Protein AF-A0A2E6ERU4-F1 (afdb_monomer_lite)

Foldseek 3Di:
DVVCLLVVLLVLLQVLLVVLQCCLVQDPDPDHDPPDDHCALVNNLVSLVSSLVSLVVSCVVCVLPLSSLLSSLVSLLSSLVSLVSSLVSNVVSVVCVRDDPVSSVSSLVSNQSSLVSSQVSLVSSVVVPDPSSVVSNVVSVVSNVVSVLVVCCVVDPVSVVVVVVVVVVVCVVVPD

Radius of gyration: 17.96 Å; chains: 1; bounding box: 42×41×50 Å

Sequence (176 aa):
MDRLRPAFFAAPGVLAAAVLLFGALKRIDPEPPQGVPAWGADSFTVVAWLGLAGLFVATALARRQPPALAAVALAAQLLLVSAGATLVLAVAAECQNYWDAFHFASLAWTFALAAVLALLVVRRAAALGSELAQQLKAPAVASLLVALLCWAWTWSSALQGLVSEIARTLYLATHG

pLDDT: mean 85.3, std 11.49, range [50.09, 97.06]

Structure (mmCIF, N/CA/C/O backbone):
data_AF-A0A2E6ERU4-F1
#
_entry.id   AF-A0A2E6ERU4-F1
#
loop_
_atom_site.group_PDB
_atom_site.id
_atom_site.type_symbol
_atom_site.label_atom_id
_atom_site.label_alt_id
_atom_site.label_comp_id
_atom_site.label_asym_id
_atom_site.label_entity_id
_atom_site.label_seq_id
_atom_site.pdbx_PDB_ins_code
_atom_site.Cartn_x
_atom_site.Cartn_y
_atom_site.Cartn_z
_atom_site.occupancy
_atom_site.B_iso_or_equiv
_atom_site.auth_seq_id
_atom_site.auth_comp_id
_atom_site.auth_asym_id
_atom_site.auth_atom_id
_atom_site.pdbx_PDB_model_num
ATOM 1 N N . MET A 1 1 ? -2.404 -9.306 28.098 1.00 54.19 1 MET A N 1
ATOM 2 C CA . MET A 1 1 ? -2.234 -9.696 26.676 1.00 54.19 1 MET A CA 1
ATOM 3 C C . MET A 1 1 ? -2.836 -8.687 25.687 1.00 54.19 1 MET A C 1
ATOM 5 O O . MET A 1 1 ? -2.475 -8.731 24.519 1.00 54.19 1 MET A O 1
ATOM 9 N N . ASP A 1 2 ? -3.670 -7.728 26.113 1.00 61.84 2 ASP A N 1
ATOM 10 C CA . ASP A 1 2 ? -4.369 -6.822 25.178 1.00 61.84 2 ASP A CA 1
ATOM 11 C C . ASP A 1 2 ? -3.500 -5.780 24.457 1.00 61.84 2 ASP A C 1
ATOM 13 O O . ASP A 1 2 ? -3.876 -5.319 23.383 1.00 61.84 2 ASP A O 1
ATOM 17 N N . ARG A 1 3 ? -2.307 -5.453 24.973 1.00 63.84 3 ARG A N 1
ATOM 18 C CA . ARG A 1 3 ? -1.408 -4.465 24.341 1.00 63.84 3 ARG A CA 1
ATOM 19 C C . ARG A 1 3 ? -0.778 -4.942 23.025 1.00 63.84 3 ARG A C 1
ATOM 21 O O . ARG A 1 3 ? -0.412 -4.110 22.207 1.00 63.84 3 ARG A O 1
ATOM 28 N N . LEU A 1 4 ? -0.673 -6.256 22.802 1.00 74.38 4 LEU A N 1
ATOM 29 C CA . LEU A 1 4 ? -0.040 -6.831 21.602 1.00 74.38 4 LEU A CA 1
ATOM 30 C C . LEU A 1 4 ? -1.032 -7.122 20.469 1.00 74.38 4 LEU A C 1
ATOM 32 O O . LEU A 1 4 ? -0.621 -7.339 19.331 1.00 74.38 4 LEU A O 1
ATOM 36 N N . ARG A 1 5 ? -2.341 -7.094 20.753 1.00 77.62 5 ARG A N 1
ATOM 37 C CA . ARG A 1 5 ? -3.389 -7.349 19.754 1.00 77.62 5 ARG A CA 1
ATOM 38 C C . ARG A 1 5 ? -3.269 -6.453 18.513 1.00 77.62 5 ARG A C 1
ATOM 40 O O . ARG A 1 5 ? -3.337 -6.998 17.418 1.00 77.62 5 ARG A O 1
ATOM 47 N N . PRO A 1 6 ? -3.032 -5.131 18.623 1.00 78.56 6 PRO A N 1
ATOM 48 C CA . PRO A 1 6 ? -2.872 -4.278 17.445 1.00 78.56 6 PRO A CA 1
ATOM 49 C C . PRO A 1 6 ? -1.681 -4.676 16.564 1.00 78.56 6 PRO A C 1
ATOM 51 O O . PRO A 1 6 ? -1.799 -4.678 15.342 1.00 78.56 6 PRO A O 1
ATOM 54 N N . ALA A 1 7 ? -0.560 -5.074 17.177 1.00 77.50 7 ALA A N 1
ATOM 55 C CA . ALA A 1 7 ? 0.631 -5.515 16.454 1.00 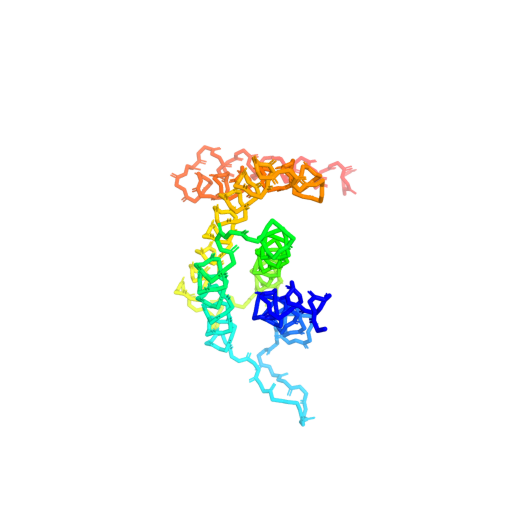77.50 7 ALA A CA 1
ATOM 56 C C . ALA A 1 7 ? 0.376 -6.815 15.676 1.00 77.50 7 ALA A C 1
ATOM 58 O O . ALA A 1 7 ? 0.802 -6.935 14.532 1.00 77.50 7 ALA A O 1
ATOM 59 N N . PHE A 1 8 ? -0.388 -7.749 16.253 1.00 87.75 8 PHE A N 1
ATOM 60 C CA . PHE A 1 8 ? -0.786 -8.981 15.569 1.00 87.75 8 PHE A CA 1
ATOM 61 C C . PHE A 1 8 ? -1.598 -8.706 14.293 1.00 87.75 8 PHE A C 1
ATOM 63 O O . PHE A 1 8 ? -1.355 -9.328 13.263 1.00 87.75 8 PHE A O 1
ATOM 70 N N . PHE A 1 9 ? -2.521 -7.739 14.329 1.00 85.62 9 PHE A N 1
ATOM 71 C CA . PHE A 1 9 ? -3.324 -7.372 13.156 1.00 85.62 9 PHE A CA 1
ATOM 72 C C . PHE A 1 9 ? -2.524 -6.626 12.079 1.00 85.62 9 PHE A C 1
ATOM 74 O O . PHE A 1 9 ? -2.820 -6.760 10.895 1.00 85.62 9 PHE A O 1
ATOM 81 N N . ALA A 1 10 ? -1.508 -5.857 12.471 1.00 89.69 10 ALA A N 1
ATOM 82 C CA . ALA A 1 10 ? -0.635 -5.146 11.540 1.00 89.69 10 ALA A CA 1
ATOM 83 C C . ALA A 1 10 ? 0.448 -6.043 10.915 1.00 89.69 10 ALA A C 1
ATOM 85 O O . ALA A 1 10 ? 0.935 -5.737 9.825 1.00 89.69 10 ALA A O 1
ATOM 86 N N . ALA A 1 11 ? 0.822 -7.139 11.585 1.00 91.62 11 ALA A N 1
ATOM 87 C CA . ALA A 1 11 ? 1.976 -7.960 11.228 1.00 91.62 11 ALA A CA 1
ATOM 88 C C . ALA A 1 11 ? 2.014 -8.408 9.755 1.00 91.62 11 ALA A C 1
ATOM 90 O O . ALA A 1 11 ? 3.068 -8.236 9.148 1.00 91.62 11 ALA A O 1
ATOM 91 N N . PRO A 1 12 ? 0.923 -8.900 9.130 1.00 90.19 12 PRO A N 1
ATOM 92 C CA . PRO A 1 12 ? 0.977 -9.337 7.734 1.00 90.19 12 PRO A CA 1
ATOM 93 C C . PRO A 1 12 ? 1.376 -8.213 6.773 1.00 90.19 12 PRO A C 1
ATOM 95 O O . PRO A 1 12 ? 2.246 -8.403 5.926 1.00 90.19 12 PRO A O 1
ATOM 98 N N . GLY A 1 13 ? 0.785 -7.024 6.937 1.00 90.25 13 GLY A N 1
ATOM 99 C CA . GLY A 1 13 ? 1.089 -5.874 6.088 1.00 90.25 13 GLY A CA 1
ATOM 100 C C . GLY A 1 13 ? 2.476 -5.301 6.353 1.00 90.25 13 GLY A C 1
ATOM 101 O O . GLY A 1 13 ? 3.181 -4.977 5.406 1.00 90.25 13 GLY A O 1
ATOM 102 N N . VAL A 1 14 ? 2.902 -5.232 7.619 1.00 94.31 14 VAL A N 1
ATOM 103 C CA . VAL A 1 14 ? 4.246 -4.749 7.983 1.00 94.31 14 VAL A CA 1
ATOM 104 C C . VAL A 1 14 ? 5.331 -5.693 7.466 1.00 94.31 14 VAL A C 1
ATOM 106 O O . VAL A 1 14 ? 6.315 -5.229 6.899 1.00 94.31 14 VAL A O 1
ATOM 109 N N . LEU A 1 15 ? 5.153 -7.007 7.627 1.00 95.62 15 LEU A N 1
ATOM 110 C CA . LEU A 1 15 ? 6.101 -8.003 7.129 1.00 95.62 15 LEU A CA 1
ATOM 111 C C . LEU A 1 15 ? 6.175 -7.967 5.604 1.00 95.62 15 LEU A C 1
ATOM 113 O O . LEU A 1 15 ? 7.272 -7.886 5.063 1.00 95.62 15 LEU A O 1
ATOM 117 N N . ALA A 1 16 ? 5.033 -7.944 4.912 1.00 94.50 16 ALA A N 1
ATOM 118 C CA . ALA A 1 16 ? 5.018 -7.816 3.458 1.00 94.50 16 ALA A CA 1
ATOM 119 C C . ALA A 1 16 ? 5.689 -6.514 2.995 1.00 94.50 16 ALA A C 1
ATOM 121 O O . ALA A 1 16 ? 6.532 -6.547 2.105 1.00 94.50 16 ALA A O 1
ATOM 122 N N . ALA A 1 17 ? 5.395 -5.382 3.641 1.00 94.69 17 ALA A N 1
ATOM 123 C CA . ALA A 1 17 ? 6.019 -4.098 3.336 1.00 94.69 17 ALA A CA 1
ATOM 124 C C . ALA A 1 17 ? 7.543 -4.125 3.527 1.00 94.69 17 ALA A C 1
ATOM 126 O O . ALA A 1 17 ? 8.279 -3.633 2.670 1.00 94.69 17 ALA A O 1
ATOM 127 N N . ALA A 1 18 ? 8.018 -4.704 4.633 1.00 93.56 18 ALA A N 1
ATOM 128 C CA . ALA A 1 18 ? 9.440 -4.829 4.929 1.00 93.56 18 ALA A CA 1
ATOM 129 C C . ALA A 1 18 ? 10.144 -5.735 3.915 1.00 93.56 18 ALA A C 1
ATOM 131 O O . ALA A 1 18 ? 11.226 -5.403 3.443 1.00 93.56 18 ALA A O 1
ATOM 132 N N . VAL A 1 19 ? 9.514 -6.850 3.554 1.00 91.88 19 VAL A N 1
ATOM 133 C CA . VAL A 1 19 ? 10.039 -7.811 2.586 1.00 91.88 19 VAL A CA 1
ATOM 134 C C . VAL A 1 19 ? 10.099 -7.213 1.179 1.00 91.88 19 VAL A C 1
ATOM 136 O O . VAL A 1 19 ? 11.132 -7.335 0.529 1.00 91.88 19 VAL A O 1
ATOM 139 N N . LEU A 1 20 ? 9.047 -6.517 0.734 1.00 90.69 20 LEU A N 1
ATOM 140 C CA . LEU A 1 20 ? 9.036 -5.804 -0.548 1.00 90.69 20 LEU A CA 1
ATOM 141 C C . LEU A 1 20 ? 10.155 -4.767 -0.611 1.00 90.69 20 LEU A C 1
ATOM 143 O O . LEU A 1 20 ? 10.955 -4.781 -1.540 1.00 90.69 20 LEU A O 1
ATOM 147 N N . LEU A 1 21 ? 10.249 -3.905 0.404 1.00 89.50 21 LEU A N 1
ATOM 148 C CA . LEU A 1 21 ? 11.256 -2.850 0.434 1.00 89.50 21 LEU A CA 1
ATOM 149 C C . LEU A 1 21 ? 12.673 -3.425 0.526 1.00 89.50 21 LEU A C 1
ATOM 151 O O . LEU A 1 21 ? 13.569 -2.960 -0.169 1.00 89.50 21 LEU A O 1
ATOM 155 N N . PHE A 1 22 ? 12.881 -4.454 1.349 1.00 87.00 22 PHE A N 1
ATOM 156 C CA . PHE A 1 22 ? 14.167 -5.138 1.443 1.00 87.00 22 PHE A CA 1
ATOM 157 C C . PHE A 1 22 ? 14.554 -5.779 0.112 1.00 87.00 22 PHE A C 1
ATOM 159 O O . PHE A 1 22 ? 15.678 -5.581 -0.341 1.00 87.00 22 PHE A O 1
ATOM 166 N N . GLY A 1 23 ? 13.634 -6.506 -0.525 1.00 82.38 23 GLY A N 1
ATOM 167 C CA . GLY A 1 23 ? 13.858 -7.101 -1.838 1.00 82.38 23 GLY A CA 1
ATOM 168 C C . GLY A 1 23 ? 14.207 -6.035 -2.875 1.00 82.38 23 GLY A C 1
ATOM 169 O O . GLY A 1 23 ? 15.221 -6.165 -3.550 1.00 82.38 23 GLY A O 1
ATOM 170 N N . ALA A 1 24 ? 13.447 -4.939 -2.920 1.00 82.69 24 ALA A N 1
ATOM 171 C CA . ALA A 1 24 ? 13.658 -3.845 -3.862 1.00 82.69 24 ALA A CA 1
ATOM 172 C C . ALA A 1 24 ? 15.000 -3.125 -3.647 1.00 82.69 24 ALA A C 1
ATOM 174 O O . ALA A 1 24 ? 15.678 -2.774 -4.605 1.00 82.69 24 ALA A O 1
ATOM 175 N N . LEU A 1 25 ? 15.411 -2.927 -2.391 1.00 81.81 25 LEU A N 1
ATOM 176 C CA . LEU A 1 25 ? 16.692 -2.297 -2.057 1.00 81.81 25 LEU A CA 1
ATOM 177 C C . LEU A 1 25 ? 17.888 -3.223 -2.277 1.00 81.81 25 LEU A C 1
ATOM 179 O O . LEU A 1 25 ? 18.998 -2.744 -2.502 1.00 81.81 25 LEU A O 1
ATOM 183 N N . LYS A 1 26 ? 17.706 -4.536 -2.111 1.00 72.88 26 LYS A N 1
ATOM 184 C CA . LYS A 1 26 ? 18.812 -5.493 -2.177 1.00 72.88 26 LYS A CA 1
ATOM 185 C C . LYS A 1 26 ? 19.016 -6.073 -3.557 1.00 72.88 26 LYS A C 1
ATOM 187 O O . LYS A 1 26 ? 20.163 -6.382 -3.865 1.00 72.88 26 LYS A O 1
ATOM 192 N N . ARG A 1 27 ? 17.954 -6.274 -4.336 1.00 63.81 27 ARG A N 1
ATOM 193 C CA . ARG A 1 27 ? 18.011 -6.933 -5.641 1.00 63.81 27 ARG A CA 1
ATOM 194 C C . ARG A 1 27 ? 16.853 -6.545 -6.528 1.00 63.81 27 ARG A C 1
ATOM 196 O O . ARG A 1 27 ? 15.789 -7.157 -6.505 1.00 63.81 27 ARG A O 1
ATOM 203 N N . ILE A 1 28 ? 17.163 -5.609 -7.397 1.00 58.91 28 ILE A N 1
ATOM 204 C CA . ILE A 1 28 ? 16.543 -5.495 -8.704 1.00 58.91 28 ILE A CA 1
ATOM 205 C C . ILE A 1 28 ? 17.699 -5.636 -9.704 1.00 58.91 28 ILE A C 1
ATOM 207 O O . ILE A 1 28 ? 18.027 -4.725 -10.445 1.00 58.91 28 ILE A O 1
ATOM 211 N N . ASP A 1 29 ? 18.410 -6.760 -9.603 1.00 50.09 29 ASP A N 1
ATOM 212 C CA . ASP A 1 29 ? 19.524 -7.117 -10.481 1.00 50.09 29 ASP A CA 1
ATOM 213 C C . ASP A 1 29 ? 19.214 -8.484 -11.106 1.00 50.09 29 ASP A C 1
ATOM 215 O O . ASP A 1 29 ? 18.782 -9.389 -10.378 1.00 50.09 29 ASP A O 1
ATOM 219 N N . PRO A 1 30 ? 19.438 -8.667 -12.420 1.00 52.62 30 PRO A N 1
ATOM 220 C CA . PRO A 1 30 ? 19.224 -9.943 -13.099 1.00 52.62 30 PRO A CA 1
ATOM 221 C C . PRO A 1 30 ? 20.216 -11.027 -12.645 1.00 52.62 30 PRO A C 1
ATOM 223 O O . PRO A 1 30 ? 19.881 -12.210 -12.698 1.00 52.62 30 PRO A O 1
ATOM 226 N N . GLU A 1 31 ? 21.394 -10.644 -12.131 1.00 56.28 31 GLU A N 1
ATOM 227 C CA . GLU A 1 31 ? 22.371 -11.571 -11.554 1.00 56.28 31 GLU A CA 1
ATOM 228 C C . GLU A 1 31 ? 22.604 -11.321 -10.056 1.00 56.28 31 GLU A C 1
ATOM 230 O O . GLU A 1 31 ? 23.342 -10.424 -9.645 1.00 56.28 31 GLU A O 1
ATOM 235 N N . PRO A 1 32 ? 21.986 -12.133 -9.192 1.00 54.56 32 PRO A N 1
ATOM 236 C CA . PRO A 1 32 ? 22.201 -12.038 -7.766 1.00 54.56 32 PRO A CA 1
ATOM 237 C C . PRO A 1 32 ? 23.652 -12.413 -7.370 1.00 54.56 32 PRO A C 1
ATOM 239 O O . PRO A 1 32 ? 24.076 -13.515 -7.710 1.00 54.56 32 PRO A O 1
ATOM 242 N N . PRO A 1 33 ? 24.394 -11.619 -6.552 1.00 57.94 33 PRO A N 1
ATOM 243 C CA . PRO A 1 33 ? 25.634 -12.087 -5.916 1.00 57.94 33 PRO A CA 1
ATOM 244 C C . PRO A 1 33 ? 25.515 -13.492 -5.286 1.00 57.94 33 PRO A C 1
ATOM 246 O O . PRO A 1 33 ? 24.492 -13.841 -4.683 1.00 57.94 33 PRO A O 1
ATOM 249 N N . GLN A 1 34 ? 26.559 -14.313 -5.417 1.00 55.00 34 GLN A N 1
ATOM 250 C CA . GLN A 1 34 ? 26.539 -15.707 -4.963 1.00 55.00 34 GLN A CA 1
ATOM 251 C C . GLN A 1 34 ? 26.102 -15.828 -3.489 1.00 55.00 34 GLN A C 1
ATOM 253 O O . GLN A 1 34 ? 26.629 -15.148 -2.612 1.00 55.00 34 GLN A O 1
ATOM 258 N N . GLY A 1 35 ? 25.126 -16.704 -3.219 1.00 57.41 35 GLY A N 1
ATOM 259 C CA . GLY A 1 35 ? 24.700 -17.067 -1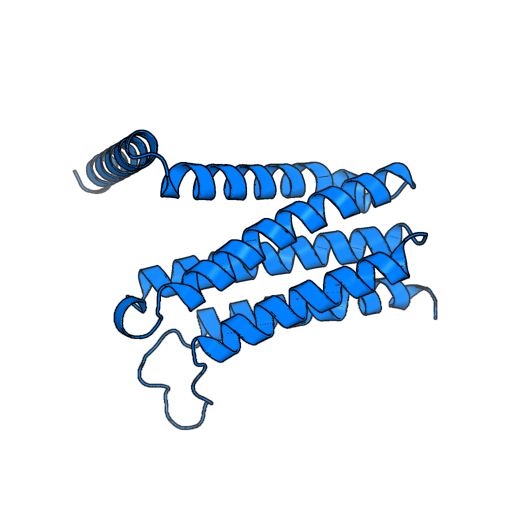.859 1.00 57.41 35 GLY A CA 1
ATOM 260 C C . GLY A 1 35 ? 23.471 -16.343 -1.300 1.00 57.41 35 GLY A C 1
ATOM 261 O O . GLY A 1 35 ? 22.977 -16.739 -0.248 1.00 57.41 35 GLY A O 1
ATOM 262 N N . VAL A 1 36 ? 22.918 -15.341 -1.987 1.00 55.69 36 VAL A N 1
ATOM 263 C CA . VAL A 1 36 ? 21.600 -14.783 -1.625 1.00 55.69 36 VAL A CA 1
ATOM 264 C C . VAL A 1 36 ? 20.564 -15.318 -2.632 1.00 55.69 36 VAL A C 1
ATOM 266 O O . VAL A 1 36 ? 20.889 -15.445 -3.818 1.00 55.69 36 VAL A O 1
ATOM 269 N N . PRO A 1 37 ? 19.331 -15.657 -2.220 1.00 57.31 37 PRO A N 1
ATOM 270 C CA . PRO A 1 37 ? 18.297 -16.126 -3.142 1.00 57.31 37 PRO A CA 1
ATOM 271 C C . PRO A 1 37 ? 17.925 -15.045 -4.168 1.00 57.31 37 PRO A C 1
ATOM 273 O O . PRO A 1 37 ? 17.806 -13.862 -3.831 1.00 57.31 37 PRO A O 1
ATOM 276 N N . ALA A 1 38 ? 17.774 -15.442 -5.432 1.00 63.03 38 ALA A N 1
ATOM 277 C CA . ALA A 1 38 ? 17.242 -14.583 -6.486 1.00 63.03 38 ALA A CA 1
ATOM 278 C C . ALA A 1 38 ? 15.784 -14.238 -6.151 1.00 63.03 38 ALA A C 1
ATOM 280 O O . ALA A 1 38 ? 14.958 -15.137 -5.995 1.00 63.03 38 ALA A O 1
ATOM 281 N N . TRP A 1 39 ? 15.464 -12.953 -6.000 1.00 69.94 39 TRP A N 1
ATOM 282 C CA . TRP A 1 39 ? 14.078 -12.516 -5.851 1.00 69.94 39 TRP A CA 1
ATOM 283 C C . TRP A 1 39 ? 13.500 -12.270 -7.240 1.00 69.94 39 TRP A C 1
ATOM 285 O O . TRP A 1 39 ? 13.833 -11.281 -7.883 1.00 69.94 39 TRP A O 1
ATOM 295 N N . GLY A 1 40 ? 12.666 -13.197 -7.712 1.00 75.00 40 GLY A N 1
ATOM 296 C CA . GLY A 1 40 ? 11.932 -13.030 -8.964 1.00 75.00 40 GLY A CA 1
ATOM 297 C C . GLY A 1 40 ? 10.764 -12.051 -8.821 1.00 75.00 40 GLY A C 1
ATOM 298 O O . GLY A 1 40 ? 10.263 -11.824 -7.716 1.00 75.00 40 GLY A O 1
ATOM 299 N N . ALA A 1 41 ? 10.299 -11.517 -9.951 1.00 81.44 41 ALA A N 1
ATOM 300 C CA . ALA A 1 41 ? 9.120 -10.651 -10.035 1.00 81.44 41 ALA A CA 1
ATOM 301 C C . ALA A 1 41 ? 7.868 -11.292 -9.397 1.00 81.44 41 ALA A C 1
ATOM 303 O O . ALA A 1 41 ? 7.100 -10.625 -8.691 1.00 81.44 41 ALA A O 1
ATOM 304 N N . ASP A 1 42 ? 7.722 -12.611 -9.559 1.00 87.38 42 ASP A N 1
ATOM 305 C CA . ASP A 1 42 ? 6.686 -13.424 -8.919 1.00 87.38 42 ASP A CA 1
ATOM 306 C C . ASP A 1 42 ? 6.724 -13.320 -7.391 1.00 87.38 42 ASP A C 1
ATOM 308 O O . ASP A 1 42 ? 5.685 -13.141 -6.757 1.00 87.38 42 ASP A O 1
ATOM 312 N N . SER A 1 43 ? 7.911 -13.369 -6.777 1.00 88.69 43 SER A N 1
ATOM 313 C CA . SER A 1 43 ? 8.060 -13.290 -5.319 1.00 88.69 43 SER A CA 1
ATOM 314 C C . SER A 1 43 ? 7.548 -11.958 -4.777 1.00 88.69 43 SER A C 1
ATOM 316 O O . SER A 1 43 ? 6.839 -11.936 -3.771 1.00 88.69 43 SER A O 1
ATOM 318 N N . PHE A 1 44 ? 7.848 -10.848 -5.459 1.00 89.12 44 PHE A N 1
ATOM 319 C CA . PHE A 1 44 ? 7.325 -9.530 -5.087 1.00 89.12 44 PHE A CA 1
ATOM 320 C C . PHE A 1 44 ? 5.804 -9.481 -5.209 1.00 89.12 44 PHE A C 1
ATOM 322 O O . PHE A 1 44 ? 5.121 -9.042 -4.285 1.00 89.12 44 PHE A O 1
ATOM 329 N N . THR A 1 45 ? 5.269 -9.990 -6.316 1.00 90.62 45 THR A N 1
ATOM 330 C CA . THR A 1 45 ? 3.825 -10.050 -6.563 1.00 90.62 45 THR A CA 1
ATOM 331 C C . THR A 1 45 ? 3.107 -10.883 -5.501 1.00 90.62 45 THR A C 1
ATOM 333 O O . THR A 1 45 ? 2.148 -10.414 -4.887 1.00 90.62 45 THR A O 1
ATOM 336 N N . VAL A 1 46 ? 3.598 -12.087 -5.209 1.00 94.00 46 VAL A N 1
ATOM 337 C CA . VAL A 1 46 ? 3.018 -12.976 -4.197 1.00 94.00 46 VAL A CA 1
ATOM 338 C C . VAL A 1 46 ? 3.056 -12.328 -2.814 1.00 94.00 46 VAL A C 1
ATOM 340 O O . VAL A 1 46 ? 2.034 -12.301 -2.128 1.00 94.00 46 VAL A O 1
ATOM 343 N N . VAL A 1 47 ? 4.191 -11.755 -2.403 1.00 94.69 47 VAL A N 1
ATOM 344 C CA . VAL A 1 47 ? 4.312 -11.080 -1.099 1.00 94.69 47 VAL A CA 1
ATOM 345 C C . VAL A 1 47 ? 3.361 -9.885 -0.999 1.00 94.69 47 VAL A C 1
ATOM 347 O O . VAL A 1 47 ? 2.698 -9.721 0.028 1.00 94.69 47 VAL A O 1
ATOM 350 N N . ALA A 1 48 ? 3.255 -9.079 -2.057 1.00 94.88 48 ALA A N 1
ATOM 351 C CA . ALA A 1 48 ? 2.356 -7.932 -2.122 1.00 94.88 48 ALA A CA 1
ATOM 352 C C . ALA A 1 48 ? 0.888 -8.342 -1.910 1.00 94.88 48 ALA A C 1
ATOM 354 O O . ALA A 1 48 ? 0.215 -7.812 -1.018 1.00 94.88 48 ALA A O 1
ATOM 355 N N . TRP A 1 49 ? 0.411 -9.344 -2.656 1.00 96.88 49 TRP A N 1
ATOM 356 C CA . TRP A 1 49 ? -0.964 -9.837 -2.537 1.00 96.88 49 TRP A CA 1
ATOM 357 C C . TRP A 1 49 ? -1.236 -10.559 -1.220 1.00 96.88 49 TRP A C 1
ATOM 359 O O . TRP A 1 49 ? -2.310 -10.375 -0.648 1.00 96.88 49 TRP A O 1
ATOM 369 N N . LEU A 1 50 ? -0.282 -11.334 -0.692 1.00 96.94 50 LEU A N 1
ATOM 370 C CA . LEU A 1 50 ? -0.418 -11.963 0.625 1.00 96.94 50 LEU A CA 1
ATOM 371 C C . LEU A 1 50 ? -0.504 -10.917 1.740 1.00 96.94 50 LEU A C 1
ATOM 373 O O . LEU A 1 50 ? -1.345 -11.040 2.633 1.00 96.94 50 LEU A O 1
ATOM 377 N N . GLY A 1 51 ? 0.315 -9.864 1.669 1.00 96.12 51 GLY A N 1
ATOM 378 C CA . GLY A 1 51 ? 0.239 -8.725 2.580 1.00 96.12 51 GLY A CA 1
ATOM 379 C C . GLY A 1 51 ? -1.132 -8.057 2.533 1.00 96.12 51 GLY A C 1
ATOM 380 O O . GLY A 1 51 ? -1.761 -7.844 3.572 1.00 96.12 51 GLY A O 1
ATOM 381 N N . LEU A 1 52 ? -1.632 -7.791 1.325 1.00 96.50 52 LEU A N 1
ATOM 382 C CA . LEU A 1 52 ? -2.933 -7.168 1.114 1.00 96.50 52 LEU A CA 1
ATOM 383 C C . LEU A 1 52 ? -4.087 -8.050 1.622 1.00 96.50 52 LEU A C 1
ATOM 385 O O . LEU A 1 52 ? -4.939 -7.577 2.377 1.00 96.50 52 LEU A O 1
ATOM 389 N N . ALA A 1 53 ? -4.096 -9.339 1.276 1.00 97.06 53 ALA A N 1
ATOM 390 C CA . ALA A 1 53 ? -5.084 -10.304 1.758 1.00 97.06 53 ALA A CA 1
ATOM 391 C C . ALA A 1 53 ? -5.062 -10.414 3.291 1.00 97.06 53 ALA A C 1
ATOM 393 O O . ALA A 1 53 ? -6.113 -10.380 3.937 1.00 97.06 53 ALA A O 1
ATOM 394 N N . GLY A 1 54 ? -3.866 -10.457 3.886 1.00 96.06 54 GLY A N 1
ATOM 395 C CA . GLY A 1 54 ? -3.680 -10.445 5.334 1.00 96.06 54 GLY A CA 1
ATOM 396 C C . GLY A 1 54 ? -4.281 -9.202 5.993 1.00 96.06 54 GLY A C 1
ATOM 397 O O . GLY A 1 54 ? -4.944 -9.318 7.023 1.00 96.06 54 GLY A O 1
ATOM 398 N N . LEU A 1 55 ? -4.136 -8.026 5.377 1.00 96.38 55 LEU A N 1
ATOM 399 C CA . LEU A 1 55 ? -4.742 -6.785 5.868 1.00 96.38 55 LEU A CA 1
ATOM 400 C C . LEU A 1 55 ? -6.270 -6.770 5.741 1.00 96.38 55 LEU A C 1
ATOM 402 O O . LEU A 1 55 ? -6.944 -6.247 6.633 1.00 96.38 55 LEU A O 1
ATOM 406 N N . PHE A 1 56 ? -6.845 -7.369 4.695 1.00 95.94 56 PHE A N 1
ATOM 407 C CA . PHE A 1 56 ? -8.301 -7.532 4.589 1.00 95.94 56 PHE A CA 1
ATOM 408 C C . PHE A 1 56 ? -8.853 -8.426 5.703 1.00 95.94 56 PHE A C 1
ATOM 410 O O . PHE A 1 56 ? -9.814 -8.051 6.382 1.00 95.94 56 PHE A O 1
ATOM 417 N N . VAL A 1 57 ? -8.207 -9.568 5.952 1.00 96.19 57 VAL A N 1
ATOM 418 C CA . VAL A 1 57 ? -8.568 -10.464 7.061 1.00 96.19 57 VAL A CA 1
ATOM 419 C C . VAL A 1 57 ? -8.413 -9.740 8.400 1.00 96.19 57 VAL A C 1
ATOM 421 O O . VAL A 1 57 ? -9.338 -9.737 9.216 1.00 96.19 57 VAL A O 1
ATOM 424 N N . ALA A 1 58 ? -7.292 -9.048 8.613 1.00 94.44 58 ALA A N 1
ATOM 425 C CA . ALA A 1 58 ? -7.046 -8.283 9.829 1.00 94.44 58 ALA A CA 1
ATOM 426 C C . ALA A 1 58 ? -8.093 -7.182 10.045 1.00 94.44 58 ALA A C 1
ATOM 428 O O . ALA A 1 58 ? -8.573 -7.010 11.162 1.00 94.44 58 ALA A O 1
ATOM 429 N N . THR A 1 59 ? -8.520 -6.494 8.983 1.00 94.56 59 THR A N 1
ATOM 430 C CA . THR A 1 59 ? -9.598 -5.493 9.032 1.00 94.56 59 THR A CA 1
ATOM 431 C C . THR A 1 59 ? -10.912 -6.110 9.504 1.00 94.56 59 THR A C 1
ATOM 433 O O . THR A 1 59 ? -11.576 -5.563 10.392 1.00 94.56 59 THR A O 1
ATOM 436 N N . ALA A 1 60 ? -11.287 -7.263 8.940 1.00 93.44 60 ALA A N 1
ATOM 437 C CA . ALA A 1 60 ? -12.513 -7.965 9.306 1.00 93.44 60 ALA A CA 1
ATOM 438 C C . ALA A 1 60 ? -12.504 -8.394 10.782 1.00 93.44 60 ALA A C 1
ATOM 440 O O . ALA A 1 60 ? -13.499 -8.211 11.492 1.00 93.44 60 ALA A O 1
ATOM 441 N N . LEU A 1 61 ? -11.366 -8.896 11.267 1.00 92.50 61 LEU A N 1
ATOM 442 C CA . LEU A 1 61 ? -11.190 -9.317 12.657 1.00 92.50 61 LEU A CA 1
ATOM 443 C C . LEU A 1 61 ? -11.108 -8.125 13.632 1.00 92.50 61 LEU A C 1
ATOM 445 O O . LEU A 1 61 ? -11.661 -8.182 14.731 1.00 92.50 61 LEU A O 1
ATOM 449 N N . ALA A 1 62 ? -10.491 -7.015 13.221 1.00 91.38 62 ALA A N 1
ATOM 450 C CA . ALA A 1 62 ? -10.303 -5.808 14.029 1.00 91.38 62 ALA A CA 1
ATOM 451 C C . ALA A 1 62 ? -11.523 -4.867 14.057 1.00 91.38 62 ALA A C 1
ATOM 453 O O . ALA A 1 62 ? -11.499 -3.862 14.762 1.00 91.38 62 ALA A O 1
ATOM 454 N N . ARG A 1 63 ? -12.618 -5.171 13.344 1.00 88.62 63 ARG A N 1
ATOM 455 C CA . ARG A 1 63 ? -13.777 -4.285 13.056 1.00 88.62 63 ARG A CA 1
ATOM 456 C C . ARG A 1 63 ? -14.410 -3.492 14.217 1.00 88.62 63 ARG A C 1
ATOM 458 O O . ARG A 1 63 ? -15.166 -2.552 13.948 1.00 88.62 63 ARG A O 1
ATOM 465 N N . ARG A 1 64 ? -14.172 -3.889 15.471 1.00 87.31 64 ARG A N 1
ATOM 466 C CA . ARG A 1 64 ? -14.687 -3.265 16.712 1.00 87.31 64 ARG A CA 1
ATOM 467 C C . ARG A 1 64 ? -13.584 -2.785 17.664 1.00 87.31 64 ARG A C 1
ATOM 469 O O . ARG A 1 64 ? -13.880 -2.396 18.784 1.00 87.31 64 ARG A O 1
ATOM 476 N N . GLN A 1 65 ? -12.326 -2.840 17.245 1.00 90.12 65 GLN A N 1
ATOM 477 C CA . GLN A 1 65 ? -11.162 -2.516 18.060 1.00 90.12 65 GLN A CA 1
ATOM 478 C C . GLN A 1 65 ? -10.446 -1.313 17.427 1.00 90.12 65 GLN A C 1
ATOM 480 O O . GLN A 1 65 ? -9.624 -1.501 16.529 1.00 90.12 65 GLN A O 1
ATOM 485 N N . PRO A 1 66 ? -10.736 -0.075 17.871 1.00 88.88 66 PRO A N 1
ATOM 486 C CA . PRO A 1 66 ? -10.146 1.140 17.304 1.00 88.88 66 PRO A CA 1
ATOM 487 C C . PRO A 1 66 ? -8.611 1.113 17.186 1.00 88.88 66 PRO A C 1
ATOM 489 O O . PRO A 1 66 ? -8.116 1.440 16.106 1.00 88.88 66 PRO A O 1
ATOM 492 N N . PRO A 1 67 ? -7.837 0.676 18.206 1.00 90.56 67 PRO A N 1
ATOM 493 C CA . PRO A 1 67 ? -6.379 0.639 18.088 1.00 90.56 67 PRO A CA 1
ATOM 494 C C . PRO A 1 67 ? -5.891 -0.413 17.084 1.00 90.56 67 PRO A C 1
ATOM 496 O O . PRO A 1 67 ? -4.892 -0.191 16.408 1.00 90.56 67 PRO A O 1
ATOM 499 N N . ALA A 1 68 ? -6.600 -1.536 16.940 1.00 92.44 68 ALA A N 1
ATOM 500 C CA . ALA A 1 68 ? -6.260 -2.552 15.948 1.00 92.44 68 ALA A CA 1
ATOM 501 C C . ALA A 1 68 ? -6.546 -2.066 14.521 1.00 92.44 68 ALA A C 1
ATOM 503 O O . ALA A 1 68 ? -5.720 -2.263 13.639 1.00 92.44 68 ALA A O 1
ATOM 504 N N . LEU A 1 69 ? -7.666 -1.369 14.299 1.00 93.56 69 LEU A N 1
ATOM 505 C CA . LEU A 1 69 ? -7.949 -0.745 13.004 1.00 93.56 69 LEU A CA 1
ATOM 506 C C . LEU A 1 69 ? -6.904 0.323 12.661 1.00 93.56 69 LEU A C 1
ATOM 508 O O . LEU A 1 69 ? -6.400 0.335 11.545 1.00 93.56 69 LEU A O 1
ATOM 512 N N . ALA A 1 70 ? -6.511 1.175 13.611 1.00 92.94 70 ALA A N 1
ATOM 513 C CA . ALA A 1 70 ? -5.454 2.161 13.377 1.00 92.94 70 ALA A CA 1
ATOM 514 C C . ALA A 1 70 ? -4.106 1.504 13.012 1.00 92.94 70 ALA A C 1
ATOM 516 O O . ALA A 1 70 ? -3.413 1.979 12.113 1.00 92.94 70 ALA A O 1
ATOM 517 N N . ALA A 1 71 ? -3.767 0.375 13.644 1.00 94.25 71 ALA A N 1
ATOM 518 C CA . ALA A 1 71 ? -2.573 -0.398 13.309 1.00 94.25 71 ALA A CA 1
ATOM 519 C C . ALA A 1 71 ? -2.655 -1.029 11.905 1.00 94.25 71 ALA A C 1
ATOM 521 O O . ALA A 1 71 ? -1.688 -0.971 11.151 1.00 94.25 71 ALA A O 1
ATOM 522 N N . VAL A 1 72 ? -3.817 -1.569 11.518 1.00 95.50 72 VAL A N 1
ATOM 523 C CA . VAL A 1 72 ? -4.065 -2.089 10.159 1.00 95.50 72 VAL A CA 1
ATOM 524 C C . VAL A 1 72 ? -3.966 -0.976 9.114 1.00 95.50 72 VAL A C 1
ATOM 526 O O . VAL A 1 72 ? -3.357 -1.170 8.068 1.00 95.50 72 VAL A O 1
ATOM 529 N N . ALA A 1 73 ? -4.509 0.205 9.404 1.00 95.12 73 ALA A N 1
ATOM 530 C CA . ALA A 1 73 ? -4.385 1.383 8.553 1.00 95.12 73 ALA A CA 1
ATOM 531 C C . ALA A 1 73 ? -2.925 1.809 8.345 1.00 95.12 73 ALA A C 1
ATOM 533 O O . ALA A 1 73 ? -2.525 2.104 7.220 1.00 95.12 73 ALA A O 1
ATOM 534 N N . LEU A 1 74 ? -2.126 1.828 9.415 1.00 95.19 74 LEU A N 1
ATOM 535 C CA . LEU A 1 74 ? -0.696 2.111 9.323 1.00 95.19 74 LEU A CA 1
ATOM 536 C C . LEU A 1 74 ? 0.026 1.049 8.482 1.00 95.19 74 LEU A C 1
ATOM 538 O O . LEU A 1 74 ? 0.797 1.392 7.594 1.00 95.19 74 LEU A O 1
ATOM 542 N N . ALA A 1 75 ? -0.266 -0.232 8.712 1.00 96.44 75 ALA A N 1
ATOM 543 C CA . ALA A 1 75 ? 0.317 -1.330 7.947 1.00 96.44 75 ALA A CA 1
ATOM 544 C C . ALA A 1 75 ? -0.062 -1.281 6.457 1.00 96.44 75 ALA A C 1
ATOM 546 O O . ALA A 1 75 ? 0.780 -1.555 5.608 1.00 96.44 75 ALA A O 1
ATOM 547 N N . ALA A 1 76 ? -1.290 -0.871 6.126 1.00 96.44 76 ALA A N 1
ATOM 548 C CA . ALA A 1 76 ? -1.713 -0.633 4.748 1.00 96.44 76 ALA A CA 1
ATOM 549 C C . ALA A 1 76 ? -0.943 0.529 4.098 1.00 96.44 76 ALA A C 1
ATOM 551 O O . ALA A 1 76 ? -0.553 0.422 2.938 1.00 96.44 76 ALA A O 1
ATOM 552 N N . GLN A 1 77 ? -0.656 1.603 4.843 1.00 94.81 77 GLN A N 1
ATOM 553 C CA . GLN A 1 77 ? 0.201 2.690 4.352 1.00 94.81 77 GLN A CA 1
ATOM 554 C C . GLN A 1 77 ? 1.656 2.263 4.158 1.00 94.81 77 GLN A C 1
ATOM 556 O O . GLN A 1 77 ? 2.291 2.657 3.187 1.00 94.81 77 GLN A O 1
ATOM 561 N N . LEU A 1 78 ? 2.194 1.417 5.031 1.00 95.88 78 LEU A N 1
ATOM 562 C CA . LEU A 1 78 ? 3.528 0.863 4.814 1.00 95.88 78 LEU A CA 1
ATOM 563 C C . LEU A 1 78 ? 3.552 -0.034 3.572 1.00 95.88 78 LEU A C 1
ATOM 565 O O . LEU A 1 78 ? 4.452 0.093 2.748 1.00 95.88 78 LEU A O 1
ATOM 569 N N . LEU A 1 79 ? 2.536 -0.884 3.392 1.00 96.31 79 LEU A N 1
ATOM 570 C CA . LEU A 1 79 ? 2.438 -1.763 2.230 1.00 96.31 79 LEU A CA 1
ATOM 571 C C . LEU A 1 79 ? 2.333 -0.979 0.918 1.00 96.31 79 LEU A C 1
ATOM 573 O O . LEU A 1 79 ? 3.042 -1.312 -0.028 1.00 96.31 79 LEU A O 1
ATOM 577 N N . LEU A 1 80 ? 1.497 0.068 0.858 1.00 94.94 80 LEU A N 1
ATOM 578 C CA . LEU A 1 80 ? 1.379 0.883 -0.355 1.00 94.94 80 LEU A CA 1
ATOM 579 C C . LEU A 1 80 ? 2.695 1.602 -0.662 1.00 94.94 80 LEU A C 1
ATOM 581 O O . LEU A 1 80 ? 3.145 1.567 -1.802 1.00 94.94 80 LEU A O 1
ATOM 585 N N . VAL A 1 81 ? 3.360 2.190 0.340 1.00 93.44 81 VAL A N 1
ATOM 586 C CA . VAL A 1 81 ? 4.642 2.879 0.129 1.00 93.44 81 VAL A CA 1
ATOM 587 C C . VAL A 1 81 ? 5.700 1.896 -0.362 1.00 93.44 81 VAL A C 1
ATOM 589 O O . VAL A 1 81 ? 6.389 2.191 -1.334 1.00 93.44 81 VAL A O 1
ATOM 592 N N . SER A 1 82 ? 5.788 0.707 0.236 1.00 94.88 82 SER A N 1
ATOM 593 C CA . SER A 1 82 ? 6.721 -0.329 -0.209 1.00 94.88 82 SER A CA 1
ATOM 594 C C . SER A 1 82 ? 6.414 -0.839 -1.615 1.00 94.88 82 SER A C 1
ATOM 596 O O . SER A 1 82 ? 7.342 -1.018 -2.400 1.00 94.88 82 SER A O 1
ATOM 598 N N . ALA A 1 83 ? 5.143 -1.047 -1.969 1.00 93.12 83 ALA A N 1
ATOM 599 C CA . ALA A 1 83 ? 4.753 -1.460 -3.317 1.00 93.12 83 ALA A CA 1
ATOM 600 C C . ALA A 1 83 ? 5.103 -0.384 -4.359 1.00 93.12 83 ALA A C 1
ATOM 602 O O . ALA A 1 83 ? 5.687 -0.696 -5.396 1.00 93.12 83 ALA A O 1
ATOM 603 N N . GLY A 1 84 ? 4.822 0.887 -4.054 1.00 90.69 84 GLY A N 1
ATOM 604 C CA . GLY A 1 84 ? 5.179 2.021 -4.908 1.00 90.69 84 GLY A CA 1
ATOM 605 C C . GLY A 1 84 ? 6.693 2.188 -5.057 1.00 90.69 84 GLY A C 1
ATOM 606 O O . GLY A 1 84 ? 7.185 2.327 -6.171 1.00 90.69 84 GLY A O 1
ATOM 607 N N . ALA A 1 85 ? 7.445 2.099 -3.957 1.00 89.69 85 ALA A N 1
ATOM 608 C CA . ALA A 1 85 ? 8.905 2.152 -3.982 1.00 89.69 85 ALA A CA 1
ATOM 609 C C . ALA A 1 85 ? 9.502 0.992 -4.791 1.00 89.69 85 ALA A C 1
ATOM 611 O O . ALA A 1 85 ? 10.402 1.213 -5.594 1.00 89.69 85 ALA A O 1
ATOM 612 N N . THR A 1 86 ? 8.965 -0.222 -4.635 1.00 89.62 86 THR A N 1
ATOM 613 C CA . THR A 1 86 ? 9.379 -1.394 -5.424 1.00 89.62 86 THR A CA 1
ATOM 614 C C . THR A 1 86 ? 9.153 -1.151 -6.912 1.00 89.62 86 THR A C 1
ATOM 616 O O . THR A 1 86 ? 10.045 -1.414 -7.708 1.00 89.62 86 THR A O 1
ATOM 619 N N . LEU A 1 87 ? 7.999 -0.591 -7.289 1.00 87.62 87 LEU A N 1
ATOM 620 C CA . LEU A 1 87 ? 7.692 -0.257 -8.678 1.00 87.62 87 LEU A CA 1
ATOM 621 C C . LEU A 1 87 ? 8.656 0.799 -9.239 1.00 87.62 87 LEU A C 1
ATOM 623 O O . LEU A 1 87 ? 9.193 0.613 -10.327 1.00 87.62 87 LEU A O 1
ATOM 627 N N . VAL A 1 88 ? 8.912 1.880 -8.497 1.00 85.94 88 VAL A N 1
ATOM 628 C CA . VAL A 1 88 ? 9.837 2.948 -8.921 1.00 85.94 88 VAL A CA 1
ATOM 629 C C . VAL A 1 88 ? 11.258 2.415 -9.084 1.00 85.94 88 VAL A C 1
ATOM 631 O O . VAL A 1 88 ? 11.897 2.690 -10.096 1.00 85.94 88 VAL A O 1
ATOM 634 N N . LEU A 1 89 ? 11.740 1.624 -8.124 1.00 84.88 89 LEU A N 1
ATOM 635 C CA . LEU A 1 89 ? 13.065 1.013 -8.195 1.00 84.88 89 LEU A CA 1
ATOM 636 C C . LEU A 1 89 ? 13.151 -0.006 -9.345 1.00 84.88 89 LEU A C 1
ATOM 638 O O . LEU A 1 89 ? 14.163 -0.043 -10.037 1.00 84.88 89 LEU A O 1
ATOM 642 N N . ALA A 1 90 ? 12.082 -0.769 -9.609 1.00 81.69 90 ALA A N 1
ATOM 643 C CA . ALA A 1 90 ? 12.007 -1.703 -10.737 1.00 81.69 90 ALA A CA 1
ATOM 644 C C . ALA A 1 90 ? 12.112 -0.995 -12.091 1.00 81.69 90 ALA A C 1
ATOM 646 O O . ALA A 1 90 ? 12.809 -1.466 -12.989 1.00 81.69 90 ALA A O 1
ATOM 647 N N . VAL A 1 91 ? 11.455 0.158 -12.232 1.00 82.19 91 VAL A N 1
ATOM 648 C CA . VAL A 1 91 ? 11.575 0.993 -13.433 1.00 82.19 91 VAL A CA 1
ATOM 649 C C . VAL A 1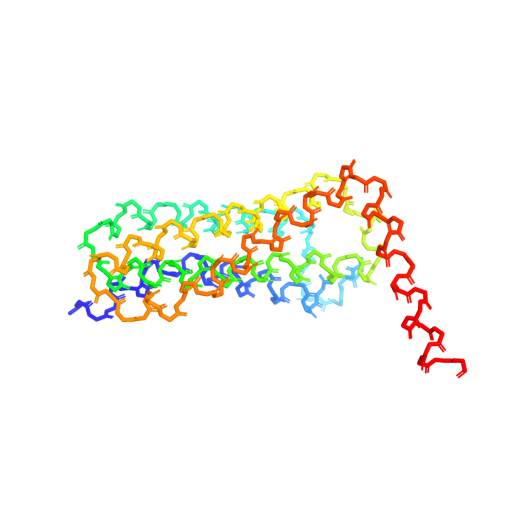 91 ? 12.974 1.603 -13.541 1.00 82.19 91 VAL A C 1
ATOM 651 O O . VAL A 1 91 ? 13.556 1.571 -14.620 1.00 82.19 91 VAL A O 1
ATOM 654 N N . ALA A 1 92 ? 13.527 2.124 -12.442 1.00 79.62 92 ALA A N 1
ATOM 655 C CA . ALA A 1 92 ? 14.842 2.769 -12.429 1.00 79.62 92 ALA A CA 1
ATOM 656 C C . ALA A 1 92 ? 15.996 1.805 -12.750 1.00 79.62 92 ALA A C 1
ATOM 658 O O . ALA A 1 92 ? 16.986 2.219 -13.341 1.00 79.62 92 ALA A O 1
ATOM 659 N N . ALA A 1 93 ? 15.861 0.531 -12.388 1.00 75.31 93 ALA A N 1
ATOM 660 C CA . ALA A 1 93 ? 16.822 -0.522 -12.706 1.00 75.31 93 ALA A CA 1
ATOM 661 C C . ALA A 1 93 ? 16.522 -1.238 -14.040 1.00 75.31 93 ALA A C 1
ATOM 663 O O . ALA A 1 93 ? 16.988 -2.354 -14.259 1.00 75.31 93 ALA A O 1
ATOM 664 N N . GLU A 1 94 ? 15.698 -0.639 -14.909 1.00 75.69 94 GLU A N 1
ATOM 665 C CA . GLU A 1 94 ? 15.384 -1.147 -16.253 1.00 75.69 94 GLU A CA 1
ATOM 666 C C . GLU A 1 94 ? 14.870 -2.600 -16.275 1.00 75.69 94 GLU A C 1
ATOM 668 O O . GLU A 1 94 ? 15.028 -3.337 -17.251 1.00 75.69 94 GLU A O 1
ATOM 673 N N . CYS A 1 95 ? 14.176 -3.033 -15.216 1.00 67.38 95 CYS A N 1
ATOM 674 C CA . CYS A 1 95 ? 13.684 -4.410 -15.113 1.00 67.38 95 CYS A CA 1
ATOM 675 C C . CYS A 1 95 ? 12.536 -4.756 -16.065 1.00 67.38 95 CYS A C 1
ATOM 677 O O . CYS A 1 95 ? 12.054 -5.885 -16.059 1.00 67.38 95 CYS A O 1
ATOM 679 N N . GLN A 1 96 ? 12.137 -3.824 -16.926 1.00 67.06 96 GLN A N 1
ATOM 680 C CA . GLN A 1 96 ? 11.134 -4.002 -17.978 1.00 67.06 96 GLN A CA 1
ATOM 681 C C . GLN A 1 96 ? 11.473 -5.157 -18.936 1.00 67.06 96 GLN A C 1
ATOM 683 O O . GLN A 1 96 ? 10.574 -5.747 -19.525 1.00 67.06 96 GLN A O 1
ATOM 688 N N . ASN A 1 97 ? 12.757 -5.512 -19.056 1.00 65.00 97 ASN A N 1
ATOM 689 C CA . ASN A 1 97 ? 13.217 -6.630 -19.884 1.00 65.00 97 ASN A CA 1
ATOM 690 C C . ASN A 1 97 ? 12.933 -8.014 -19.268 1.00 65.00 97 ASN A C 1
ATOM 692 O O . ASN A 1 97 ? 12.960 -9.013 -19.983 1.00 65.00 97 ASN A O 1
ATOM 696 N N . TYR A 1 98 ? 12.670 -8.086 -17.958 1.00 68.50 98 TYR A N 1
ATOM 697 C CA . TYR A 1 98 ? 12.516 -9.346 -17.210 1.00 68.50 98 TYR A CA 1
ATOM 698 C C . TYR A 1 98 ? 11.192 -9.423 -16.437 1.00 68.50 98 TYR A C 1
ATOM 700 O O . TYR A 1 98 ? 10.738 -10.508 -16.086 1.00 68.50 98 TYR A O 1
ATOM 708 N N . TRP A 1 99 ? 10.579 -8.274 -16.151 1.00 79.12 99 TRP A N 1
ATOM 709 C CA . TRP A 1 99 ? 9.271 -8.146 -15.524 1.00 79.12 99 TRP A CA 1
ATOM 710 C C . TRP A 1 99 ? 8.252 -7.805 -16.600 1.00 79.12 99 TRP A C 1
ATOM 712 O O . TRP A 1 99 ? 8.337 -6.759 -17.243 1.00 79.12 99 TRP A O 1
ATOM 722 N N . ASP A 1 100 ? 7.271 -8.679 -16.784 1.00 81.19 100 ASP A N 1
ATOM 723 C CA . ASP A 1 100 ? 6.180 -8.411 -17.713 1.00 81.19 100 ASP A CA 1
ATOM 724 C C . ASP A 1 100 ? 5.187 -7.358 -17.171 1.00 81.19 100 ASP A C 1
ATOM 726 O O . ASP A 1 100 ? 5.221 -6.929 -16.009 1.00 81.19 100 ASP A O 1
ATOM 730 N N . ALA A 1 101 ? 4.248 -6.958 -18.030 1.00 82.69 101 ALA A N 1
ATOM 731 C CA . ALA A 1 101 ? 3.189 -6.016 -17.680 1.00 82.69 101 ALA A CA 1
ATOM 732 C C . ALA A 1 101 ? 2.323 -6.489 -16.497 1.00 82.69 101 ALA A C 1
ATOM 734 O O . ALA A 1 101 ? 1.773 -5.654 -15.775 1.00 82.69 101 ALA A O 1
ATOM 735 N N . PHE A 1 102 ? 2.205 -7.802 -16.274 1.00 86.50 102 PHE A N 1
ATOM 736 C CA . PHE A 1 102 ? 1.426 -8.356 -15.173 1.00 86.50 102 PHE A CA 1
ATOM 737 C C . PHE A 1 102 ? 2.067 -8.033 -13.817 1.00 86.50 102 PHE A C 1
ATOM 739 O O . PHE A 1 102 ? 1.359 -7.581 -12.915 1.00 86.50 102 PHE A O 1
ATOM 746 N N . HIS A 1 103 ? 3.388 -8.157 -13.674 1.00 88.00 103 HIS A N 1
ATOM 747 C CA . HIS A 1 103 ? 4.080 -7.843 -12.416 1.00 88.00 103 HIS A CA 1
ATOM 748 C C . HIS A 1 103 ? 3.982 -6.355 -12.050 1.00 88.00 103 HIS A C 1
ATOM 750 O O . HIS A 1 103 ? 3.683 -6.004 -10.904 1.00 88.00 103 HIS A O 1
ATOM 756 N N . PHE A 1 104 ? 4.163 -5.466 -13.031 1.00 85.81 104 PHE A N 1
ATOM 757 C CA . PHE A 1 104 ? 3.990 -4.025 -12.821 1.00 85.81 104 PHE A CA 1
ATOM 758 C C . PHE A 1 104 ? 2.541 -3.672 -12.471 1.00 85.81 104 PHE A C 1
ATOM 760 O O . PHE A 1 104 ? 2.298 -2.930 -11.515 1.00 85.81 104 PHE A O 1
ATOM 767 N N . ALA A 1 105 ? 1.571 -4.243 -13.193 1.00 89.25 105 ALA A N 1
ATOM 768 C CA . ALA A 1 105 ? 0.155 -4.042 -12.907 1.00 89.25 105 ALA A CA 1
ATOM 769 C C . ALA A 1 105 ? -0.214 -4.549 -11.507 1.00 89.25 105 ALA A C 1
ATOM 771 O O . ALA A 1 105 ? -0.954 -3.888 -10.784 1.00 89.25 105 ALA A O 1
ATOM 772 N N . SER A 1 106 ? 0.332 -5.689 -11.096 1.00 91.50 106 SER A N 1
ATOM 773 C CA . SER A 1 106 ? 0.113 -6.291 -9.784 1.00 91.50 106 SER A CA 1
ATOM 774 C C . SER A 1 106 ? 0.563 -5.382 -8.630 1.00 91.50 106 SER A C 1
ATOM 776 O O . SER A 1 106 ? -0.201 -5.145 -7.685 1.00 91.50 106 SER A O 1
ATOM 778 N N . LEU A 1 107 ? 1.765 -4.799 -8.719 1.00 91.19 107 LEU A N 1
ATOM 779 C CA . LEU A 1 107 ? 2.252 -3.841 -7.718 1.00 91.19 107 LEU A CA 1
ATOM 780 C C . LEU A 1 107 ? 1.444 -2.538 -7.723 1.00 91.19 107 LEU A C 1
ATOM 782 O O . LEU A 1 107 ? 1.114 -2.024 -6.652 1.00 91.19 107 LEU A O 1
ATOM 786 N N . ALA A 1 108 ? 1.069 -2.034 -8.902 1.00 91.06 108 ALA A N 1
ATOM 787 C CA . ALA A 1 108 ? 0.215 -0.853 -9.028 1.00 91.06 108 ALA A CA 1
ATOM 788 C C . ALA A 1 108 ? -1.180 -1.081 -8.414 1.00 91.06 108 ALA A C 1
ATOM 790 O O . ALA A 1 108 ? -1.696 -0.228 -7.687 1.00 91.06 108 ALA A O 1
ATOM 791 N N . TRP A 1 109 ? -1.776 -2.256 -8.628 1.00 93.12 109 TRP A N 1
ATOM 792 C CA . TRP A 1 109 ? -3.039 -2.635 -7.994 1.00 93.12 109 TRP A CA 1
ATOM 793 C C . TRP A 1 109 ? -2.899 -2.809 -6.487 1.00 93.12 109 TRP A C 1
ATOM 795 O O . TRP A 1 109 ? -3.770 -2.355 -5.747 1.00 93.12 109 TRP A O 1
ATOM 805 N N . THR A 1 110 ? -1.795 -3.391 -6.013 1.00 94.94 110 THR A N 1
ATOM 806 C CA . THR A 1 110 ? -1.515 -3.472 -4.574 1.00 94.94 110 THR A CA 1
ATOM 807 C C . THR A 1 110 ? -1.443 -2.077 -3.960 1.00 94.94 110 THR A C 1
ATOM 809 O O . THR A 1 110 ? -2.092 -1.834 -2.944 1.00 94.94 110 THR A O 1
ATOM 812 N N . PHE A 1 111 ? -0.725 -1.145 -4.596 1.00 93.62 111 PHE A N 1
ATOM 813 C CA . PHE A 1 111 ? -0.660 0.256 -4.178 1.00 93.62 111 PHE A CA 1
ATOM 814 C C . PHE A 1 111 ? -2.061 0.873 -4.059 1.00 93.62 111 PHE A C 1
ATOM 816 O O . PHE A 1 111 ? -2.426 1.396 -3.003 1.00 93.62 111 PHE A O 1
ATOM 823 N N . ALA A 1 112 ? -2.874 0.762 -5.113 1.00 93.62 112 ALA A N 1
ATOM 824 C CA . ALA A 1 112 ? -4.210 1.351 -5.157 1.00 93.62 112 ALA A CA 1
ATOM 825 C C . ALA A 1 112 ? -5.158 0.741 -4.110 1.00 93.62 112 ALA A C 1
ATOM 827 O O . ALA A 1 112 ? -5.822 1.466 -3.365 1.00 93.62 112 ALA A O 1
ATOM 828 N N . LEU A 1 113 ? -5.201 -0.589 -4.009 1.00 96.25 113 LEU A N 1
ATOM 829 C CA . LEU A 1 113 ? -6.075 -1.291 -3.069 1.00 96.25 113 LEU A CA 1
ATOM 830 C C . LEU A 1 113 ? -5.656 -1.052 -1.616 1.00 96.25 113 LEU A C 1
ATOM 832 O O . LEU A 1 113 ? -6.521 -0.847 -0.762 1.00 96.25 113 LEU A O 1
ATOM 836 N N . ALA A 1 114 ? -4.353 -1.013 -1.328 1.00 96.06 114 ALA A N 1
ATOM 837 C CA . ALA A 1 114 ? -3.846 -0.677 -0.003 1.00 96.06 114 ALA A CA 1
ATOM 838 C C . ALA A 1 114 ? -4.155 0.783 0.376 1.00 96.06 114 ALA A C 1
ATOM 840 O O . ALA A 1 114 ? -4.532 1.035 1.521 1.00 96.06 114 ALA A O 1
ATOM 841 N N . ALA A 1 115 ? -4.096 1.731 -0.569 1.00 95.12 115 ALA A N 1
ATOM 842 C CA . ALA A 1 115 ? -4.501 3.123 -0.340 1.00 95.12 115 ALA A CA 1
ATOM 843 C C . ALA A 1 115 ? -6.001 3.252 -0.023 1.00 95.12 115 ALA A C 1
ATOM 845 O O . ALA A 1 115 ? -6.385 3.925 0.939 1.00 95.12 115 ALA A O 1
ATOM 846 N N . VAL A 1 116 ? -6.857 2.557 -0.782 1.00 96.62 116 VAL A N 1
ATOM 847 C CA . VAL A 1 116 ? -8.303 2.498 -0.512 1.00 96.62 116 VAL A CA 1
ATOM 848 C C . VAL A 1 116 ? -8.569 1.880 0.860 1.00 96.62 116 VAL A C 1
ATOM 850 O O . VAL A 1 116 ? -9.308 2.456 1.664 1.00 96.62 116 VAL A O 1
ATOM 853 N N . LEU A 1 117 ? -7.941 0.740 1.163 1.00 96.25 117 LEU A N 1
ATOM 854 C CA . LEU A 1 117 ? -8.090 0.064 2.448 1.00 96.25 117 LEU A CA 1
ATOM 855 C C . LEU A 1 117 ? -7.646 0.964 3.606 1.00 96.25 117 LEU A C 1
ATOM 857 O O . LEU A 1 117 ? -8.395 1.116 4.572 1.00 96.25 117 LEU A O 1
ATOM 861 N N . ALA A 1 118 ? -6.480 1.606 3.494 1.00 95.88 118 ALA A N 1
ATOM 862 C CA . ALA A 1 118 ? -5.973 2.541 4.491 1.00 95.88 118 ALA A CA 1
ATOM 863 C C . ALA A 1 118 ? -6.999 3.643 4.777 1.00 95.88 118 ALA A C 1
ATOM 865 O O . ALA A 1 118 ? -7.353 3.855 5.935 1.00 95.88 118 ALA A O 1
ATOM 866 N N . LEU A 1 119 ? -7.553 4.289 3.745 1.00 96.56 119 LEU A N 1
ATOM 867 C CA . LEU A 1 119 ? -8.550 5.343 3.927 1.00 96.56 119 LEU A CA 1
ATOM 868 C C . LEU A 1 119 ? -9.824 4.830 4.612 1.00 96.56 119 LEU A C 1
ATOM 870 O O . LEU A 1 119 ? -10.312 5.459 5.555 1.00 96.56 119 LEU A O 1
ATOM 874 N N . LEU A 1 120 ? -10.366 3.693 4.170 1.00 96.44 120 LEU A N 1
ATOM 875 C CA . LEU A 1 120 ? -11.580 3.110 4.752 1.00 96.44 120 LEU A CA 1
ATOM 876 C C . LEU A 1 120 ? -11.381 2.759 6.231 1.00 96.44 120 LEU A C 1
ATOM 878 O O . LEU A 1 120 ? -12.215 3.095 7.080 1.00 96.44 120 LEU A O 1
ATOM 882 N N . VAL A 1 121 ? -10.254 2.123 6.548 1.00 95.56 121 VAL A N 1
ATOM 883 C CA . VAL A 1 121 ? -9.920 1.694 7.905 1.00 95.56 121 VAL A CA 1
ATOM 884 C C . VAL A 1 121 ? -9.629 2.895 8.803 1.00 95.56 121 VAL A C 1
ATOM 886 O O . VAL A 1 121 ? -10.160 2.950 9.912 1.00 95.56 121 VAL A O 1
ATOM 889 N N . VAL A 1 122 ? -8.882 3.896 8.324 1.00 96.12 122 VAL A N 1
ATOM 890 C CA . VAL A 1 122 ? -8.629 5.150 9.050 1.00 96.12 122 VAL A CA 1
ATOM 891 C C . VAL A 1 122 ? -9.935 5.874 9.364 1.00 96.12 122 VAL A C 1
ATOM 893 O O . VAL A 1 122 ? -10.157 6.276 10.508 1.00 96.12 122 VAL A O 1
ATOM 896 N N . ARG A 1 123 ? -10.831 6.027 8.379 1.00 96.25 123 ARG A N 1
ATOM 897 C CA . ARG A 1 123 ? -12.126 6.695 8.587 1.00 96.25 123 ARG A CA 1
ATOM 898 C C . ARG A 1 123 ? -12.942 5.986 9.661 1.00 96.25 123 ARG A C 1
ATOM 900 O O . ARG A 1 123 ? -13.478 6.649 10.548 1.00 96.25 123 ARG A O 1
ATOM 907 N N . ARG A 1 124 ? -12.987 4.652 9.616 1.00 95.38 124 ARG A N 1
ATOM 908 C CA . ARG A 1 124 ? -13.682 3.840 10.619 1.00 95.38 124 ARG A CA 1
ATOM 909 C C . ARG A 1 124 ? -13.035 3.955 12.000 1.00 95.38 124 ARG A C 1
ATOM 911 O O . ARG A 1 124 ? -13.740 4.187 12.973 1.00 95.38 124 ARG A O 1
ATOM 918 N N . ALA A 1 125 ? -11.715 3.819 12.099 1.00 93.50 125 ALA A N 1
ATOM 919 C CA . ALA A 1 125 ? -10.990 3.904 13.365 1.00 93.50 125 ALA A CA 1
ATOM 920 C C . ALA A 1 125 ? -11.135 5.286 14.023 1.00 93.50 125 ALA A C 1
ATOM 922 O O . ALA A 1 125 ? -11.347 5.375 15.231 1.00 93.50 125 ALA A O 1
ATOM 923 N N . ALA A 1 126 ? -11.091 6.357 13.227 1.00 93.31 126 ALA A N 1
ATOM 924 C CA . ALA A 1 126 ? -11.284 7.718 13.711 1.00 93.31 126 ALA A CA 1
ATOM 925 C C . ALA A 1 126 ? -12.724 7.973 14.179 1.00 93.31 126 ALA A C 1
ATOM 927 O O . ALA A 1 126 ? -12.916 8.631 15.197 1.00 93.31 126 ALA A O 1
ATOM 928 N N . ALA A 1 127 ? -13.728 7.430 13.480 1.00 93.94 127 ALA A N 1
ATOM 929 C CA . ALA A 1 127 ? -15.128 7.510 13.911 1.00 93.94 127 ALA A CA 1
ATOM 930 C C . ALA A 1 127 ? -15.374 6.792 15.249 1.00 93.94 127 ALA A C 1
ATOM 932 O O . ALA A 1 127 ? -16.276 7.162 15.990 1.00 93.94 127 ALA A O 1
ATOM 933 N N . LEU A 1 128 ? -14.549 5.793 15.573 1.00 92.75 128 LEU A N 1
ATOM 934 C CA . LEU A 1 128 ? -14.571 5.090 16.855 1.00 92.75 128 LEU A CA 1
ATOM 935 C C . LEU A 1 128 ? -13.648 5.721 17.920 1.00 92.75 128 LEU A C 1
ATOM 937 O O . LEU A 1 128 ? -13.411 5.101 18.954 1.00 92.75 128 LEU A O 1
ATOM 941 N N . GLY A 1 129 ? -13.106 6.919 17.674 1.00 90.88 129 GLY A N 1
ATOM 942 C CA . GLY A 1 129 ? -12.345 7.689 18.664 1.00 90.88 129 GLY A CA 1
ATOM 943 C C . GLY A 1 129 ? -10.831 7.447 18.695 1.00 90.88 129 GLY A C 1
ATOM 944 O O . GLY A 1 129 ? -10.180 7.863 19.645 1.00 90.88 129 GLY A O 1
ATOM 945 N N . SER A 1 130 ? -10.234 6.791 17.692 1.00 91.94 130 SER A N 1
ATOM 946 C CA . SER A 1 130 ? -8.770 6.625 17.646 1.00 91.94 130 SER A CA 1
ATOM 947 C C . SER A 1 130 ? -8.052 7.918 17.232 1.00 91.94 130 SER A C 1
ATOM 949 O O . SER A 1 130 ? -8.196 8.361 16.093 1.00 91.94 130 SER A O 1
ATOM 951 N N . GLU A 1 131 ? -7.219 8.473 18.119 1.00 92.38 131 GLU A N 1
ATOM 952 C CA . GLU A 1 131 ? -6.367 9.646 17.841 1.00 92.38 131 GLU A CA 1
ATOM 953 C C . GLU A 1 131 ? -5.321 9.372 16.755 1.00 92.38 131 GLU A C 1
ATOM 955 O O . GLU A 1 131 ? -5.180 10.155 15.817 1.00 92.38 131 GLU A O 1
ATOM 960 N N . LEU A 1 132 ? -4.649 8.215 16.821 1.00 89.75 132 LEU A N 1
ATOM 961 C CA . LEU A 1 132 ? -3.700 7.785 15.789 1.00 89.75 132 LEU A CA 1
ATOM 962 C C . LEU A 1 132 ? -4.365 7.780 14.406 1.00 89.75 132 LEU A C 1
ATOM 964 O O . LEU A 1 132 ? -3.810 8.290 13.439 1.00 89.75 132 LEU A O 1
ATOM 968 N N . ALA A 1 133 ? -5.593 7.265 14.306 1.00 91.19 133 ALA A N 1
ATOM 969 C CA . ALA A 1 133 ? -6.322 7.287 13.046 1.00 91.19 133 ALA A CA 1
ATOM 970 C C . ALA A 1 133 ? -6.620 8.715 12.564 1.00 91.19 133 ALA A C 1
ATOM 972 O O . ALA A 1 133 ? -6.602 8.958 11.362 1.00 91.19 133 ALA A O 1
ATOM 973 N N . GLN A 1 134 ? -6.859 9.681 13.456 1.00 92.00 134 GLN A N 1
ATOM 974 C CA . GLN A 1 134 ? -7.043 11.074 13.035 1.00 92.00 134 GLN A CA 1
ATOM 975 C C . GLN A 1 134 ? -5.788 11.635 12.358 1.00 92.00 134 GLN A C 1
ATOM 977 O O . GLN A 1 134 ? -5.911 12.264 11.308 1.00 92.00 134 GLN A O 1
ATOM 982 N N . GLN A 1 135 ? -4.603 11.336 12.895 1.00 93.94 135 GLN A N 1
ATOM 983 C CA . GLN A 1 135 ? -3.322 11.742 12.305 1.00 93.94 135 GLN A CA 1
ATOM 984 C C . GLN A 1 135 ? -3.067 11.061 10.952 1.00 93.94 135 GLN A C 1
ATOM 986 O O . GLN A 1 135 ? -2.526 11.671 10.033 1.00 93.94 135 GLN A O 1
ATOM 991 N N . LEU A 1 136 ? -3.526 9.817 10.787 1.00 92.94 136 LEU A N 1
ATOM 992 C CA . LEU A 1 136 ? -3.357 9.049 9.551 1.00 92.94 136 LEU A CA 1
ATOM 993 C C . LEU A 1 136 ? -4.344 9.426 8.428 1.00 92.94 136 LEU A C 1
ATOM 995 O O . LEU A 1 136 ? -4.194 8.931 7.312 1.00 92.94 136 LEU A O 1
ATOM 999 N N . LYS A 1 137 ? -5.334 10.302 8.665 1.00 92.00 137 LYS A N 1
ATOM 1000 C CA . LYS A 1 137 ? -6.315 10.708 7.633 1.00 92.00 137 LYS A CA 1
ATOM 1001 C C . LYS A 1 137 ? -5.667 11.411 6.450 1.00 92.00 137 LYS A C 1
ATOM 1003 O O . LYS A 1 137 ? -5.889 11.005 5.315 1.00 92.00 137 LYS A O 1
ATOM 1008 N N . ALA A 1 138 ? -4.896 12.463 6.718 1.00 93.19 138 ALA A N 1
ATOM 1009 C CA . ALA A 1 138 ? -4.242 13.249 5.679 1.00 93.19 138 ALA A CA 1
ATOM 1010 C C . ALA A 1 138 ? -3.326 12.391 4.784 1.00 93.19 138 ALA A C 1
ATOM 1012 O O . ALA A 1 138 ? -3.522 12.423 3.568 1.00 93.19 138 ALA A O 1
ATOM 1013 N N . PRO A 1 139 ? -2.407 11.564 5.326 1.00 92.81 139 PRO A N 1
ATOM 1014 C CA . PRO A 1 139 ? -1.550 10.739 4.480 1.00 92.81 139 PRO A CA 1
ATOM 1015 C C . PRO A 1 139 ? -2.323 9.625 3.751 1.00 92.81 139 PRO A C 1
ATOM 1017 O O . PRO A 1 139 ? -2.005 9.332 2.599 1.00 92.81 139 PRO A O 1
ATOM 1020 N N . ALA A 1 140 ? -3.403 9.076 4.328 1.00 92.06 140 ALA A N 1
ATOM 1021 C CA . ALA A 1 140 ? -4.260 8.118 3.622 1.00 92.06 140 ALA A CA 1
ATOM 1022 C C . ALA A 1 140 ? -5.007 8.755 2.434 1.00 92.06 140 ALA A C 1
ATOM 1024 O O . ALA A 1 140 ? -5.096 8.154 1.364 1.00 92.06 140 ALA A O 1
ATOM 1025 N N . VAL A 1 141 ? -5.514 9.984 2.595 1.00 94.50 141 VAL A N 1
ATOM 1026 C CA . VAL A 1 141 ? -6.136 10.745 1.497 1.00 94.50 141 VAL A CA 1
ATOM 1027 C C . VAL A 1 141 ? -5.102 11.078 0.425 1.00 94.50 141 VAL A C 1
ATOM 1029 O O . VAL A 1 141 ? -5.357 10.831 -0.750 1.00 94.50 141 VAL A O 1
ATOM 1032 N N . ALA A 1 142 ? -3.931 11.584 0.818 1.00 92.25 142 ALA A N 1
ATOM 1033 C CA . ALA A 1 142 ? -2.852 11.900 -0.113 1.00 92.25 142 ALA A CA 1
ATOM 1034 C C . ALA A 1 142 ? -2.427 10.666 -0.924 1.00 92.25 142 ALA A C 1
ATOM 1036 O O . ALA A 1 142 ? -2.323 10.745 -2.143 1.00 92.25 142 ALA A O 1
ATOM 1037 N N . SER A 1 143 ? -2.279 9.509 -0.273 1.00 90.44 143 SER A N 1
ATOM 1038 C CA . SER A 1 143 ? -1.925 8.247 -0.939 1.00 90.44 143 SER A CA 1
ATOM 1039 C C . SER A 1 143 ? -2.967 7.826 -1.978 1.00 90.44 143 SER A C 1
ATOM 1041 O O . SER A 1 143 ? -2.611 7.412 -3.079 1.00 90.44 143 SER A O 1
ATOM 1043 N N . LEU A 1 144 ? -4.262 7.972 -1.666 1.00 91.88 144 LEU A N 1
ATOM 1044 C CA . LEU A 1 144 ? -5.329 7.685 -2.626 1.00 91.88 144 LEU A CA 1
ATOM 1045 C C . LEU A 1 144 ? -5.325 8.674 -3.798 1.00 91.88 144 LEU A C 1
ATOM 1047 O O . LEU A 1 144 ? -5.519 8.261 -4.937 1.00 91.88 144 LEU A O 1
ATOM 1051 N N . LEU A 1 145 ? -5.083 9.961 -3.544 1.00 92.25 145 LEU A N 1
ATOM 1052 C CA . LEU A 1 145 ? -4.959 10.957 -4.609 1.00 92.25 145 LEU A CA 1
ATOM 1053 C C . LEU A 1 145 ? -3.785 10.633 -5.534 1.00 92.25 145 LEU A C 1
ATOM 1055 O O . LEU A 1 145 ? -3.953 10.685 -6.747 1.00 92.25 145 LEU A O 1
ATOM 1059 N N . VAL A 1 146 ? -2.639 10.224 -4.986 1.00 88.00 146 VAL A N 1
ATOM 1060 C CA . VAL A 1 146 ? -1.502 9.746 -5.785 1.00 88.00 146 VAL A CA 1
ATOM 1061 C C . VAL A 1 146 ? -1.903 8.526 -6.616 1.00 88.00 146 VAL A C 1
ATOM 1063 O O . VAL A 1 146 ? -1.630 8.509 -7.810 1.00 88.00 146 VAL A O 1
ATOM 1066 N N . ALA A 1 147 ? -2.624 7.553 -6.047 1.00 86.94 147 ALA A N 1
ATOM 1067 C CA . ALA A 1 147 ? -3.102 6.384 -6.797 1.00 86.94 147 ALA A CA 1
ATOM 1068 C C . ALA A 1 147 ? -3.997 6.780 -7.975 1.00 86.94 147 ALA A C 1
ATOM 1070 O O . ALA A 1 147 ? -3.830 6.275 -9.083 1.00 86.94 147 ALA A O 1
ATOM 1071 N N . LEU A 1 148 ? -4.923 7.711 -7.742 1.00 87.75 148 LEU A N 1
ATOM 1072 C CA . LEU A 1 148 ? -5.830 8.221 -8.765 1.00 87.75 148 LEU A CA 1
ATOM 1073 C C . LEU A 1 148 ? -5.096 9.032 -9.832 1.00 87.75 148 LEU A C 1
ATOM 1075 O O . LEU A 1 148 ? -5.434 8.910 -11.003 1.00 87.75 148 LEU A O 1
ATOM 1079 N N . LEU A 1 149 ? -4.094 9.828 -9.454 1.00 85.31 149 LEU A N 1
ATOM 1080 C CA . LEU A 1 149 ? -3.264 10.577 -10.397 1.00 85.31 149 LEU A CA 1
ATOM 1081 C C . LEU A 1 149 ? -2.413 9.638 -11.252 1.00 85.31 149 LEU A C 1
ATOM 1083 O O . LEU A 1 149 ? -2.385 9.801 -12.468 1.00 85.31 149 LEU A O 1
ATOM 1087 N N . CYS A 1 150 ? -1.782 8.628 -10.649 1.00 79.50 150 CYS A N 1
ATOM 1088 C CA . CYS A 1 150 ? -1.036 7.600 -11.374 1.00 79.50 150 CYS A CA 1
ATOM 1089 C C . CYS A 1 150 ? -1.944 6.822 -12.332 1.00 79.50 150 CYS A C 1
ATOM 1091 O O . CYS A 1 150 ? -1.583 6.624 -13.487 1.00 79.50 150 CYS A O 1
ATOM 1093 N N . TRP A 1 151 ? -3.144 6.439 -11.889 1.00 81.00 151 TRP A N 1
ATOM 1094 C CA . TRP A 1 151 ? -4.136 5.807 -12.756 1.00 81.00 151 TRP A CA 1
ATOM 1095 C C . TRP A 1 151 ? -4.581 6.743 -13.884 1.00 81.00 151 TRP A C 1
ATOM 1097 O O . TRP A 1 151 ? -4.571 6.365 -15.047 1.00 81.00 151 TRP A O 1
ATOM 1107 N N . ALA A 1 152 ? -4.933 7.994 -13.589 1.00 81.38 152 ALA A N 1
ATOM 1108 C CA . ALA A 1 152 ? -5.327 8.954 -14.618 1.00 81.38 152 ALA A CA 1
ATOM 1109 C C . ALA A 1 152 ? -4.199 9.184 -15.639 1.00 81.38 152 ALA A C 1
ATOM 1111 O O . ALA A 1 152 ? -4.466 9.294 -16.836 1.00 81.38 152 ALA A O 1
ATOM 1112 N N . TRP A 1 153 ? -2.945 9.196 -15.182 1.00 78.38 153 TRP A N 1
ATOM 1113 C CA . TRP A 1 153 ? -1.764 9.309 -16.030 1.00 78.38 153 TRP A CA 1
ATOM 1114 C C . TRP A 1 153 ? -1.608 8.122 -16.994 1.00 78.38 153 TRP A C 1
ATOM 1116 O O . TRP A 1 153 ? -1.238 8.344 -18.146 1.00 78.38 153 TRP A O 1
ATOM 1126 N N . THR A 1 154 ? -1.959 6.885 -16.613 1.00 70.69 154 THR A N 1
ATOM 1127 C CA . THR A 1 154 ? -1.871 5.746 -17.553 1.00 70.69 154 THR A CA 1
ATOM 1128 C C . THR A 1 154 ? -2.855 5.853 -18.718 1.00 70.69 154 THR A C 1
ATOM 1130 O O . THR A 1 154 ? -2.589 5.305 -19.782 1.00 70.69 154 THR A O 1
ATOM 1133 N N . TRP A 1 155 ? -3.973 6.564 -18.548 1.00 75.88 155 TRP A N 1
ATOM 1134 C CA . TRP A 1 155 ? -5.033 6.670 -19.562 1.00 75.88 155 TRP A CA 1
ATOM 1135 C C . TRP A 1 155 ? -5.067 8.007 -20.312 1.00 75.88 155 TRP A C 1
ATOM 1137 O O . TRP A 1 155 ? -5.686 8.100 -21.370 1.00 75.88 155 TRP A O 1
ATOM 1147 N N . SER A 1 156 ? -4.433 9.051 -19.777 1.00 80.56 156 SER A N 1
ATOM 1148 C CA . SER A 1 156 ? -4.499 10.403 -20.332 1.00 80.56 156 SER A CA 1
ATOM 1149 C C . SER A 1 156 ? -3.178 10.810 -20.973 1.00 80.56 156 SER A C 1
ATOM 1151 O O . SER A 1 156 ? -2.214 11.153 -20.286 1.00 80.56 156 SER A O 1
ATOM 1153 N N . SER A 1 157 ? -3.162 10.870 -22.306 1.00 77.88 157 SER A N 1
ATOM 1154 C CA . SER A 1 157 ? -2.037 11.411 -23.080 1.00 77.88 157 SER A CA 1
ATOM 1155 C C . SER A 1 157 ? -1.720 12.867 -22.716 1.00 77.88 157 SER A C 1
ATOM 1157 O O . SER A 1 157 ? -0.558 13.266 -22.724 1.00 77.88 157 SER A O 1
ATOM 1159 N N . ALA A 1 158 ? -2.728 13.653 -22.321 1.00 76.56 158 ALA A N 1
ATOM 1160 C CA . ALA A 1 158 ? -2.538 15.024 -21.850 1.00 76.56 158 ALA A CA 1
ATOM 1161 C C . ALA A 1 158 ? -1.760 15.080 -20.522 1.00 76.56 158 ALA A C 1
ATOM 1163 O O . ALA A 1 158 ? -0.869 15.913 -20.366 1.00 76.56 158 ALA A O 1
ATOM 1164 N N . LEU A 1 159 ? -2.051 14.172 -19.580 1.00 73.88 159 LEU A N 1
ATOM 1165 C CA . LEU A 1 159 ? -1.290 14.069 -18.328 1.00 73.88 159 LEU A CA 1
ATOM 1166 C C . LEU A 1 159 ? 0.126 13.540 -18.568 1.00 73.88 159 LEU A C 1
ATOM 1168 O O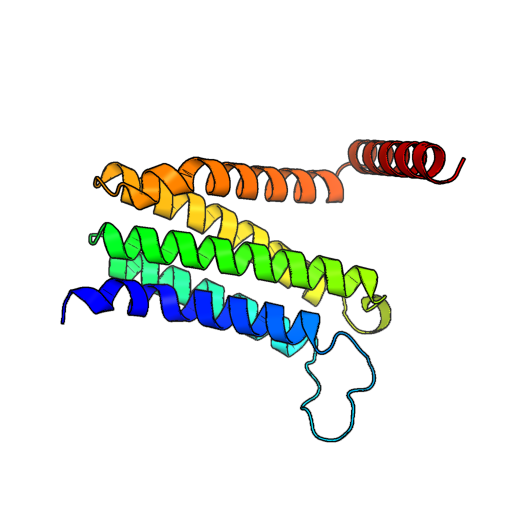 . LEU A 1 159 ? 1.060 14.002 -17.917 1.00 73.88 159 LEU A O 1
ATOM 1172 N N . GLN A 1 160 ? 0.301 12.616 -19.514 1.00 76.44 160 GLN A N 1
ATOM 1173 C CA . GLN A 1 160 ? 1.628 12.148 -19.925 1.00 76.44 160 GLN A CA 1
ATOM 1174 C C . GLN A 1 160 ? 2.469 13.298 -20.487 1.00 76.44 160 GLN A C 1
ATOM 1176 O O . GLN A 1 160 ? 3.589 13.505 -20.024 1.00 76.44 160 GLN A O 1
ATOM 1181 N N . GLY A 1 161 ? 1.898 14.101 -21.392 1.00 75.00 161 GLY A N 1
ATOM 1182 C CA . GLY A 1 161 ? 2.551 15.286 -21.952 1.00 75.00 161 GLY A CA 1
ATOM 1183 C C . GLY A 1 161 ? 2.938 16.316 -20.889 1.00 75.00 161 GLY A C 1
ATOM 1184 O O . GLY A 1 161 ? 4.084 16.760 -20.863 1.00 75.00 161 GLY A O 1
ATOM 1185 N N . LEU A 1 162 ? 2.029 16.624 -19.956 1.00 79.56 162 LEU A N 1
ATOM 1186 C CA . LEU A 1 162 ? 2.300 17.549 -18.851 1.00 79.56 162 LEU A CA 1
ATOM 1187 C C . LEU A 1 162 ? 3.477 17.079 -17.980 1.00 79.56 162 LEU A C 1
ATOM 1189 O O . LEU A 1 162 ? 4.349 17.875 -17.639 1.00 79.56 162 LEU A O 1
ATOM 1193 N N . VAL A 1 163 ? 3.524 15.790 -17.630 1.00 78.00 163 VAL A N 1
ATOM 1194 C CA . VAL A 1 163 ? 4.625 15.226 -16.831 1.00 78.00 163 VAL A CA 1
ATOM 1195 C C . VAL A 1 163 ? 5.947 15.284 -17.595 1.00 78.00 163 VAL A C 1
ATOM 1197 O O . VAL A 1 163 ? 6.959 15.676 -17.015 1.00 78.00 163 VAL A O 1
ATOM 1200 N N . SER A 1 164 ? 5.952 14.956 -18.890 1.00 73.81 164 SER A N 1
ATOM 1201 C CA . SER A 1 164 ? 7.145 15.084 -19.735 1.00 73.81 164 SER A CA 1
ATOM 1202 C C . SER A 1 164 ? 7.651 16.527 -19.810 1.00 73.81 164 SER A C 1
ATOM 1204 O O . SER A 1 164 ? 8.858 16.760 -19.767 1.00 73.81 164 SER A O 1
ATOM 1206 N N . GLU A 1 165 ? 6.748 17.503 -19.877 1.00 83.81 165 GLU A N 1
ATOM 1207 C CA . GLU A 1 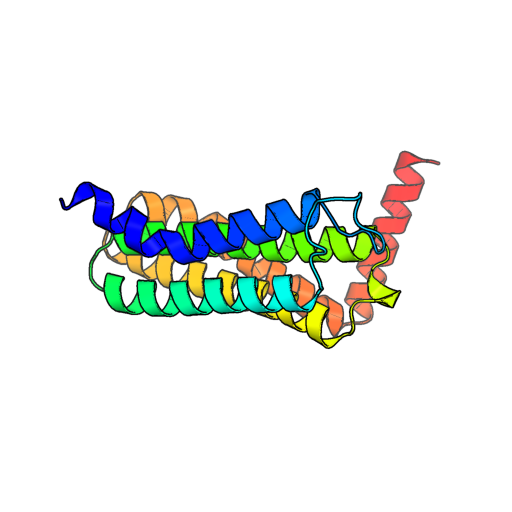165 ? 7.091 18.923 -19.950 1.00 83.81 165 GLU A CA 1
ATOM 1208 C C . GLU A 1 165 ? 7.625 19.468 -18.616 1.00 83.81 165 GLU A C 1
ATOM 1210 O O . GLU A 1 165 ? 8.632 20.182 -18.596 1.00 83.81 165 GLU A O 1
ATOM 1215 N N . ILE A 1 166 ? 7.039 19.048 -17.489 1.00 83.25 166 ILE A N 1
ATOM 1216 C CA . ILE A 1 166 ? 7.570 19.331 -16.147 1.00 83.25 166 ILE A CA 1
ATOM 1217 C C . ILE A 1 166 ? 8.965 18.718 -15.981 1.00 83.25 166 ILE A C 1
ATOM 1219 O O . ILE A 1 166 ? 9.890 19.414 -15.564 1.00 83.25 166 ILE A O 1
ATOM 1223 N N . ALA A 1 167 ? 9.141 17.442 -16.336 1.00 77.38 167 ALA A N 1
ATOM 1224 C CA . ALA A 1 167 ? 10.425 16.751 -16.229 1.00 77.38 167 ALA A CA 1
ATOM 1225 C C . ALA A 1 167 ? 11.505 17.435 -17.078 1.00 77.38 167 ALA A C 1
ATOM 1227 O O . ALA A 1 167 ? 12.613 17.679 -16.599 1.00 77.38 167 ALA A O 1
ATOM 1228 N N . ARG A 1 168 ? 11.161 17.825 -18.311 1.00 79.06 168 ARG A N 1
ATOM 1229 C CA . ARG A 1 168 ? 12.043 18.599 -19.190 1.00 79.06 168 ARG A CA 1
ATOM 1230 C C . ARG A 1 168 ? 12.418 19.946 -18.574 1.00 79.06 168 ARG A C 1
ATOM 12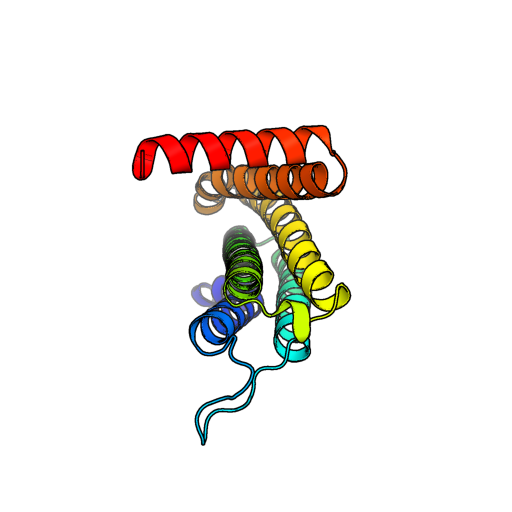32 O O . ARG A 1 168 ? 13.588 20.314 -18.601 1.00 79.06 168 ARG A O 1
ATOM 1239 N N . THR A 1 169 ? 11.453 20.669 -18.011 1.00 87.06 169 THR A N 1
ATOM 1240 C CA . THR A 1 169 ? 11.693 21.977 -17.380 1.00 87.06 169 THR A CA 1
ATOM 1241 C C . THR A 1 169 ? 12.619 21.849 -16.170 1.00 87.06 169 THR A C 1
ATOM 1243 O O . THR A 1 169 ? 13.568 22.616 -16.045 1.00 87.06 169 THR A O 1
ATOM 1246 N N . LEU A 1 170 ? 12.396 20.848 -15.312 1.00 83.12 170 LEU A N 1
ATOM 1247 C CA . LEU A 1 170 ? 13.254 20.567 -14.156 1.00 83.12 170 LEU A CA 1
ATOM 1248 C C . LEU A 1 170 ? 14.672 20.167 -14.572 1.00 83.12 170 LEU A C 1
ATOM 1250 O O . LEU A 1 170 ? 15.637 20.622 -13.961 1.00 83.12 170 LEU A O 1
ATOM 1254 N N . TYR A 1 171 ? 14.809 19.352 -15.619 1.00 81.31 171 TYR A N 1
ATOM 1255 C CA . TYR A 1 171 ? 16.112 18.984 -16.169 1.00 81.31 171 TYR A CA 1
ATOM 1256 C C . TYR A 1 171 ? 16.875 20.219 -16.664 1.00 81.31 171 TYR A C 1
ATOM 1258 O O . TYR A 1 171 ? 18.009 20.448 -16.253 1.00 81.31 171 TYR A O 1
ATOM 1266 N N . LEU A 1 172 ? 16.227 21.062 -17.474 1.00 86.31 172 LEU A N 1
ATOM 1267 C CA . LEU A 1 172 ? 16.822 22.304 -17.972 1.00 86.31 172 LEU A CA 1
ATOM 1268 C C . LEU A 1 172 ? 17.177 23.275 -16.838 1.00 86.31 172 LEU A C 1
ATOM 1270 O O . LEU A 1 172 ? 18.204 23.930 -16.910 1.00 86.31 172 LEU A O 1
ATOM 1274 N N . ALA A 1 173 ? 16.376 23.344 -15.774 1.00 83.69 173 ALA A N 1
ATOM 1275 C CA . ALA A 1 173 ? 16.658 24.204 -14.625 1.00 83.69 173 ALA A CA 1
ATOM 1276 C C . ALA A 1 173 ? 17.817 23.705 -13.740 1.00 83.69 173 ALA A C 1
ATOM 1278 O O . ALA A 1 173 ? 18.372 24.483 -12.970 1.00 83.69 173 ALA A O 1
ATOM 1279 N N . THR A 1 174 ? 18.151 22.414 -13.802 1.00 82.94 174 THR A N 1
ATOM 1280 C CA . THR A 1 174 ? 19.191 21.800 -12.955 1.00 82.94 174 THR A CA 1
ATOM 1281 C C . THR A 1 174 ? 20.501 21.532 -13.694 1.00 82.94 174 THR A C 1
ATOM 1283 O O . THR A 1 174 ? 21.531 21.397 -13.040 1.00 82.94 174 THR A O 1
ATOM 1286 N N . HIS A 1 175 ? 20.475 21.459 -15.028 1.00 77.31 175 HIS A N 1
ATOM 1287 C CA . HIS A 1 175 ? 21.625 21.098 -15.870 1.00 77.31 175 HIS A CA 1
ATOM 1288 C C . HIS A 1 175 ? 21.873 22.076 -17.036 1.00 77.31 175 HIS A C 1
ATOM 1290 O O . HIS A 1 175 ? 22.758 21.817 -17.854 1.00 77.31 175 HIS A O 1
ATOM 1296 N N . GLY A 1 176 ? 21.077 23.145 -17.149 1.00 58.22 176 GLY A N 1
ATOM 1297 C CA . GLY A 1 176 ? 21.183 24.186 -18.178 1.00 58.22 176 GLY A CA 1
ATOM 1298 C C . GLY A 1 176 ? 21.831 25.470 -17.685 1.00 58.22 176 GLY A C 1
ATOM 1299 O O . GLY A 1 176 ? 21.769 25.742 -16.465 1.00 58.22 176 GLY A O 1
#

Secondary structure (DSSP, 8-state):
-GGGHHHHHHHHHHHHHHHHHHHHHH---SS--TTSPP--HHHHHHHHHHHHHHHHHHHHHHTT-HHHHHHHHHHHHHHHHHHHHHHHHHHHTTGGGTS-HHHHHHHHHHHHHHHHHHHHHHHHHHHTT-HHHHHHHHHHHHHHHHHHHHHHHHH-HHHHHHHHHHHHHHHHHHH-